Protein AF-A0A7V0W0V7-F1 (afdb_monomer_lite)

Foldseek 3Di:
DDPLVVVLVVVVVCLVVVAAEEEDEDADDDPVVLVSQVVSQVVVVVVNSHHYHYDYLCVQVVDHFDLWQAVLQLCCQVPVVVDDPVPDDPVCCVVRVDDPVTHVVNHHVVNNVVSVVSVVVVVVVVRVVSVVD

Secondary structure (DSSP, 8-state):
--HHHHHHHHHHHHHHTT--EEEEEE----HHHHHHHHHHHHHHHTTTS-EEEEEEHHHHHS---SSSHHHHHHHHHH-GGG--GGG--HHHHHHHT--GGG-GGG--HHHHHHHHHHHHHHHHHHHHHHHH-

Structure (mmCIF, N/CA/C/O backbone):
data_AF-A0A7V0W0V7-F1
#
_entry.id   AF-A0A7V0W0V7-F1
#
loop_
_atom_site.group_PDB
_atom_site.id
_atom_site.type_symbol
_atom_site.label_atom_id
_atom_site.label_alt_id
_atom_site.label_comp_id
_atom_site.label_asym_id
_atom_site.label_entity_id
_atom_site.label_seq_id
_atom_site.pdbx_PDB_ins_code
_atom_site.Cartn_x
_atom_site.Cartn_y
_atom_site.Cartn_z
_atom_site.occupancy
_atom_site.B_iso_or_equiv
_atom_site.auth_seq_id
_atom_site.auth_comp_id
_atom_site.auth_asym_id
_atom_site.auth_atom_id
_atom_site.pdbx_PDB_model_num
ATOM 1 N N . GLN A 1 1 ? -11.456 21.408 2.368 1.00 54.59 1 GLN A N 1
ATOM 2 C CA . GLN A 1 1 ? -11.620 20.036 2.876 1.00 54.59 1 GLN A CA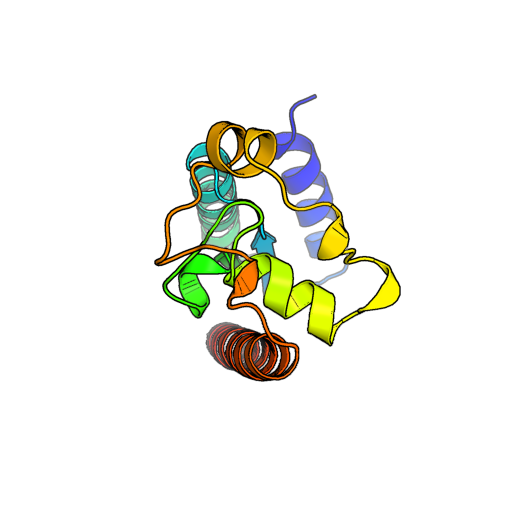 1
ATOM 3 C C . GLN A 1 1 ? -10.302 19.302 2.716 1.00 54.59 1 GLN A C 1
ATOM 5 O O . GLN A 1 1 ? -9.775 19.306 1.607 1.00 54.59 1 GLN A O 1
ATOM 10 N N . THR A 1 2 ? -9.720 18.769 3.792 1.00 83.94 2 THR A N 1
ATOM 11 C CA . THR A 1 2 ? -8.441 18.040 3.709 1.00 83.94 2 THR A CA 1
ATOM 12 C C . THR A 1 2 ? -8.680 16.537 3.526 1.00 83.94 2 THR A C 1
ATOM 14 O O . THR A 1 2 ? -9.742 16.029 3.879 1.00 83.94 2 THR A O 1
ATOM 17 N N . THR A 1 3 ? -7.707 15.797 2.981 1.00 86.00 3 THR A N 1
ATOM 18 C CA . THR A 1 3 ? -7.769 14.323 2.851 1.00 86.00 3 THR A CA 1
ATOM 19 C C . THR A 1 3 ? -8.061 13.638 4.189 1.00 86.00 3 THR A C 1
ATOM 21 O O . THR A 1 3 ? -8.812 12.668 4.242 1.00 86.00 3 THR A O 1
ATOM 24 N N . LYS A 1 4 ? -7.517 14.183 5.282 1.00 88.56 4 LYS A N 1
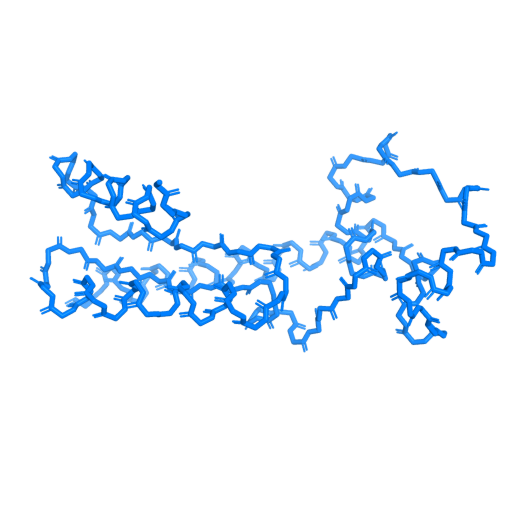ATOM 25 C CA . LYS A 1 4 ? -7.696 13.664 6.640 1.00 88.56 4 LYS A CA 1
ATOM 26 C C . LYS A 1 4 ? -9.155 13.738 7.103 1.00 88.56 4 LYS A C 1
ATOM 28 O O . LYS A 1 4 ? -9.636 12.795 7.724 1.00 88.56 4 LYS A O 1
ATOM 33 N N . ASP A 1 5 ? -9.859 14.821 6.773 1.00 90.94 5 ASP A N 1
ATOM 34 C CA . ASP A 1 5 ? -11.261 15.010 7.166 1.00 90.94 5 ASP A CA 1
ATOM 35 C C . ASP A 1 5 ? -12.181 14.016 6.446 1.00 90.94 5 ASP A C 1
ATOM 37 O O . ASP A 1 5 ? -13.009 13.377 7.086 1.00 90.94 5 ASP A O 1
ATOM 41 N N . HIS A 1 6 ? -11.957 13.780 5.148 1.00 92.62 6 HIS A N 1
ATOM 42 C CA . HIS A 1 6 ? -12.706 12.761 4.404 1.00 92.62 6 HIS A CA 1
ATOM 43 C C . HIS A 1 6 ? -12.499 11.346 4.964 1.00 92.62 6 HIS A C 1
ATOM 45 O O . HIS A 1 6 ? -13.451 10.574 5.058 1.00 92.62 6 HIS A O 1
ATOM 51 N N . ILE A 1 7 ? -11.270 10.987 5.357 1.00 93.75 7 ILE A N 1
ATOM 52 C CA . ILE A 1 7 ? -11.003 9.664 5.943 1.00 93.75 7 ILE A CA 1
ATOM 53 C C . ILE A 1 7 ? -11.758 9.498 7.270 1.00 93.75 7 ILE A C 1
ATOM 55 O O . ILE A 1 7 ? -12.335 8.439 7.512 1.00 93.75 7 ILE A O 1
ATOM 59 N N . ARG A 1 8 ? -11.802 10.540 8.111 1.00 94.81 8 ARG A N 1
ATOM 60 C CA . ARG A 1 8 ? -12.565 10.530 9.371 1.00 94.81 8 ARG A CA 1
ATOM 61 C C . ARG A 1 8 ? -14.057 10.334 9.135 1.00 94.81 8 ARG A C 1
ATOM 63 O O . ARG A 1 8 ? -14.656 9.459 9.750 1.00 94.81 8 ARG A O 1
ATOM 70 N N . GLU A 1 9 ? -14.627 11.082 8.194 1.00 95.31 9 GLU A N 1
ATOM 71 C CA . GLU A 1 9 ? -16.039 10.949 7.825 1.00 95.31 9 GLU A CA 1
ATOM 72 C C . GLU A 1 9 ? -16.370 9.514 7.382 1.00 95.31 9 GLU A C 1
ATOM 74 O O . GLU A 1 9 ? -17.366 8.946 7.828 1.00 95.31 9 GLU A O 1
ATOM 79 N N . ILE A 1 10 ? -15.508 8.888 6.570 1.00 95.81 10 ILE A N 1
ATOM 80 C CA . ILE A 1 10 ? -15.676 7.486 6.154 1.00 95.81 10 ILE A CA 1
ATOM 81 C C . ILE A 1 10 ? -15.627 6.544 7.363 1.00 95.81 10 ILE A C 1
ATOM 83 O O . ILE A 1 10 ? -16.482 5.668 7.483 1.00 95.81 10 ILE A O 1
ATOM 87 N N . ILE A 1 11 ? -14.659 6.716 8.267 1.00 95.75 11 ILE A N 1
ATOM 88 C CA . ILE A 1 11 ? -14.541 5.884 9.474 1.00 95.75 11 ILE A CA 1
ATOM 89 C C . ILE A 1 11 ? -15.800 6.003 10.339 1.00 95.75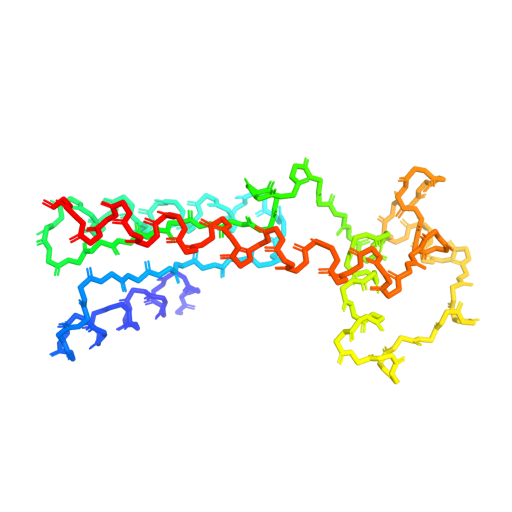 11 ILE A C 1
ATOM 91 O O . ILE A 1 11 ? -16.322 4.983 10.790 1.00 95.75 11 ILE A O 1
ATOM 95 N N . ASP A 1 12 ? -16.319 7.215 10.531 1.00 95.69 12 ASP A N 1
ATOM 96 C CA . ASP A 1 12 ? -17.540 7.444 11.306 1.00 95.69 12 ASP A CA 1
ATOM 97 C C . ASP A 1 12 ? -18.737 6.700 10.694 1.00 95.69 12 ASP A C 1
ATOM 99 O O . ASP A 1 12 ? -19.496 6.047 11.416 1.00 95.69 12 ASP A O 1
ATOM 103 N N . GLN A 1 13 ? -18.872 6.703 9.361 1.00 96.75 13 GLN A N 1
ATOM 104 C CA . GLN A 1 13 ? -19.903 5.910 8.681 1.00 96.75 13 GLN A CA 1
ATOM 105 C C . GLN A 1 13 ? -19.706 4.400 8.888 1.00 96.75 13 GLN A C 1
ATOM 107 O O . GLN A 1 13 ? -20.672 3.687 9.161 1.00 96.75 13 GLN A O 1
ATOM 112 N N . MET A 1 14 ? -18.467 3.902 8.838 1.00 96.31 14 MET A N 1
ATOM 113 C CA . MET A 1 14 ? -18.177 2.483 9.089 1.00 96.31 14 MET A CA 1
ATOM 114 C C . MET A 1 14 ? -18.527 2.069 10.527 1.00 96.31 14 MET A C 1
ATOM 116 O O . MET A 1 14 ? -19.056 0.975 10.743 1.00 96.31 14 MET A O 1
ATOM 120 N N . ILE A 1 15 ? -18.302 2.949 11.509 1.00 95.12 15 ILE A N 1
ATOM 121 C CA . ILE A 1 15 ? -18.716 2.733 12.905 1.00 95.12 15 ILE A CA 1
ATOM 122 C C . ILE A 1 15 ? -20.241 2.616 13.002 1.00 95.12 15 ILE A C 1
ATOM 124 O O . ILE A 1 15 ? -20.738 1.697 13.657 1.00 95.12 15 ILE A O 1
ATOM 128 N N . ILE A 1 16 ? -20.984 3.507 12.335 1.00 95.75 16 ILE A N 1
ATOM 129 C CA . ILE A 1 16 ? -22.458 3.480 12.302 1.00 95.75 16 ILE A CA 1
ATOM 130 C C . ILE A 1 16 ? -22.967 2.167 11.691 1.00 95.75 16 ILE A C 1
ATOM 132 O O . ILE A 1 16 ? -23.921 1.580 12.200 1.00 95.75 16 ILE A O 1
ATOM 136 N N . MET A 1 17 ? -22.297 1.661 10.652 1.00 95.94 17 MET A N 1
ATOM 137 C CA . MET A 1 17 ? -22.601 0.365 10.030 1.00 95.94 17 MET A CA 1
ATOM 138 C C . MET A 1 17 ? -22.266 -0.845 10.921 1.00 95.94 17 MET A C 1
ATOM 140 O O . MET A 1 17 ? -22.590 -1.979 10.569 1.00 95.94 17 MET A O 1
ATOM 144 N N . GLY A 1 18 ? -21.628 -0.631 12.074 1.00 94.06 18 GLY A N 1
ATOM 145 C CA . GLY A 1 18 ? -21.287 -1.679 13.032 1.00 94.06 18 GLY A CA 1
ATOM 146 C C . GLY A 1 18 ? -19.954 -2.379 12.765 1.00 94.06 18 GLY A C 1
ATOM 147 O O . GLY A 1 18 ? -19.679 -3.392 13.414 1.00 94.06 18 GLY A O 1
ATOM 148 N N . ILE A 1 19 ? -19.111 -1.852 11.867 1.00 94.44 19 ILE A N 1
ATOM 149 C CA . ILE A 1 19 ? -17.761 -2.379 11.628 1.00 94.44 19 ILE A CA 1
ATOM 150 C C . ILE A 1 19 ? -16.926 -2.262 12.907 1.00 94.44 19 ILE A C 1
ATOM 152 O O . ILE A 1 19 ? -16.898 -1.220 13.562 1.00 94.44 19 ILE A O 1
ATOM 156 N N . LYS A 1 20 ? -16.248 -3.356 13.273 1.00 90.75 20 LYS A N 1
ATOM 157 C CA . LYS A 1 20 ? -15.450 -3.454 14.508 1.00 90.75 20 LYS A CA 1
ATOM 158 C C . LYS A 1 20 ? -13.950 -3.401 14.276 1.00 90.75 20 LYS A C 1
ATOM 160 O O . LYS A 1 20 ? -13.240 -2.881 15.126 1.00 90.75 20 LYS A O 1
ATOM 165 N N . VAL A 1 21 ? -13.483 -3.891 13.132 1.00 93.19 21 VAL A N 1
ATOM 166 C CA . VAL A 1 21 ? -12.071 -3.870 12.744 1.00 93.19 21 VAL A CA 1
ATOM 167 C C . VAL A 1 21 ? -11.972 -3.287 11.342 1.00 93.19 21 VAL A C 1
ATOM 169 O O . VAL A 1 21 ? -12.668 -3.742 10.437 1.00 93.19 21 VAL A O 1
ATOM 172 N N . LEU A 1 22 ? -11.119 -2.282 11.170 1.00 94.88 22 LEU A N 1
ATOM 173 C CA . LEU A 1 22 ? -10.869 -1.615 9.899 1.00 94.88 22 LEU A CA 1
ATOM 174 C C . LEU A 1 22 ? -9.364 -1.550 9.646 1.00 94.88 22 LEU A C 1
ATOM 176 O O . LEU A 1 22 ? -8.606 -1.075 10.488 1.00 94.88 22 LEU A O 1
ATOM 180 N N . VAL A 1 23 ? -8.928 -1.995 8.471 1.00 93.69 23 VAL A N 1
ATOM 181 C CA . VAL A 1 23 ? -7.554 -1.781 8.012 1.00 93.69 23 VAL A CA 1
ATOM 182 C C . VAL A 1 23 ? -7.520 -0.487 7.210 1.00 93.69 23 VAL A C 1
ATOM 184 O O . VAL A 1 23 ? -8.193 -0.378 6.187 1.00 93.69 23 VAL A O 1
ATOM 187 N N . LEU A 1 24 ? -6.738 0.487 7.671 1.00 93.31 24 LEU A N 1
ATOM 188 C CA . LEU A 1 24 ? -6.460 1.705 6.919 1.00 93.31 24 LEU A CA 1
ATOM 189 C C . LEU A 1 24 ? -5.112 1.525 6.218 1.00 93.31 24 LEU A C 1
ATOM 191 O O . LEU A 1 24 ? -4.057 1.698 6.829 1.00 93.31 24 LEU A O 1
ATOM 195 N N . PHE A 1 25 ? -5.173 1.109 4.955 1.00 90.69 25 PHE A N 1
ATOM 196 C CA . PHE A 1 25 ? -4.011 0.757 4.145 1.00 90.69 25 PHE A CA 1
ATOM 197 C C . PHE A 1 25 ? -3.628 1.882 3.177 1.00 90.69 25 PHE A C 1
ATOM 199 O O . PHE A 1 25 ? -4.489 2.405 2.470 1.00 90.69 25 PHE A O 1
ATOM 206 N N . SER A 1 26 ? -2.337 2.216 3.117 1.00 87.75 26 SER A N 1
ATOM 207 C CA . SER A 1 26 ? -1.761 3.114 2.109 1.00 87.75 26 SER A CA 1
ATOM 208 C C . SER A 1 26 ? -0.688 2.392 1.296 1.00 87.75 26 SER A C 1
ATOM 210 O O . SER A 1 26 ? 0.239 1.836 1.877 1.00 87.75 26 SER A O 1
ATOM 212 N N . GLY A 1 27 ? -0.790 2.463 -0.033 1.00 83.81 27 GLY A N 1
ATOM 213 C CA . GLY A 1 27 ? 0.271 2.061 -0.968 1.00 83.81 27 GLY A CA 1
ATOM 214 C C . GLY A 1 27 ? 1.128 3.237 -1.450 1.00 83.81 27 GLY A C 1
ATOM 215 O O . GLY A 1 27 ? 1.717 3.173 -2.519 1.00 83.81 27 GLY A O 1
ATOM 216 N N . HIS A 1 28 ? 1.097 4.373 -0.743 1.00 79.31 28 HIS A N 1
ATOM 217 C CA . HIS A 1 28 ? 1.872 5.557 -1.102 1.00 79.31 28 HIS A CA 1
ATOM 218 C C . HIS A 1 28 ? 2.787 5.987 0.045 1.00 79.31 28 HIS A C 1
ATOM 220 O O . HIS A 1 28 ? 2.382 6.059 1.211 1.00 79.31 28 HIS A O 1
ATOM 226 N N . TYR A 1 29 ? 4.034 6.276 -0.320 1.00 67.19 29 TYR A N 1
ATOM 227 C CA . TYR A 1 29 ? 5.171 6.333 0.595 1.00 67.19 29 TYR A CA 1
ATOM 228 C C . TYR A 1 29 ? 5.567 7.691 1.205 1.00 67.19 29 TYR A C 1
ATOM 230 O O . TYR A 1 29 ? 6.435 7.663 2.082 1.00 67.19 29 TYR A O 1
ATOM 238 N N . PRO A 1 30 ? 5.021 8.871 0.830 1.00 77.50 30 PRO A N 1
ATOM 239 C CA . PRO A 1 30 ? 5.363 10.106 1.526 1.00 77.50 30 PRO A CA 1
ATOM 240 C C . PRO A 1 30 ? 5.104 9.988 3.028 1.00 77.50 30 PRO A C 1
ATOM 242 O O . PRO A 1 30 ? 4.023 9.575 3.456 1.00 77.50 30 PRO A O 1
ATOM 245 N N . GLU A 1 31 ? 6.096 10.384 3.826 1.00 77.19 31 GLU A N 1
ATOM 246 C CA . GLU A 1 31 ? 6.075 10.271 5.290 1.00 77.19 31 GLU A CA 1
ATOM 247 C C . GLU A 1 31 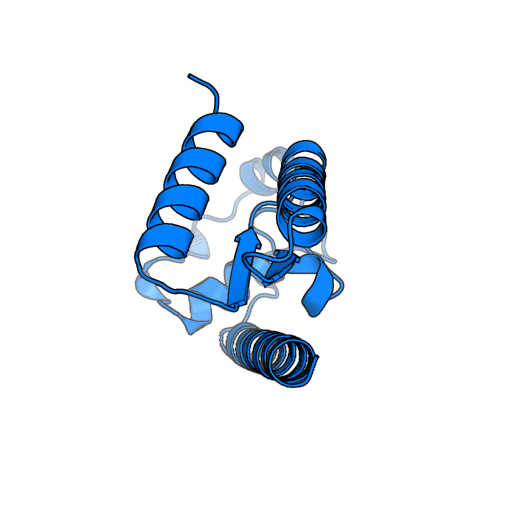? 4.812 10.898 5.894 1.00 77.19 31 GLU A C 1
ATOM 249 O O . GLU A 1 31 ? 4.143 10.279 6.716 1.00 77.19 31 GLU A O 1
ATOM 254 N N . CYS A 1 32 ? 4.380 12.044 5.359 1.00 82.12 32 CYS A N 1
ATOM 255 C CA . CYS A 1 32 ? 3.162 12.722 5.791 1.00 82.12 32 CYS A CA 1
ATOM 256 C C . CYS A 1 32 ? 1.887 11.868 5.667 1.00 82.12 32 CYS A C 1
ATOM 258 O O . CYS A 1 32 ? 0.984 12.004 6.491 1.00 82.12 32 CYS A O 1
ATOM 260 N N . GLN A 1 33 ? 1.788 10.977 4.673 1.00 82.00 33 GLN A N 1
ATOM 261 C CA . GLN A 1 33 ? 0.630 10.087 4.531 1.00 82.00 33 GLN A CA 1
ATOM 262 C C . GLN A 1 33 ? 0.715 8.898 5.487 1.00 82.00 33 GLN A C 1
ATOM 264 O O . GLN A 1 33 ? -0.299 8.508 6.069 1.00 82.00 33 GLN A O 1
ATOM 269 N N . ARG A 1 34 ? 1.923 8.362 5.702 1.00 85.00 34 ARG A N 1
ATOM 270 C CA . ARG A 1 34 ? 2.167 7.290 6.679 1.00 85.00 34 ARG A CA 1
ATOM 271 C C . ARG A 1 34 ? 1.827 7.754 8.093 1.00 85.00 34 ARG A C 1
ATOM 273 O O . ARG A 1 34 ? 1.139 7.042 8.827 1.00 85.00 34 ARG A O 1
ATOM 280 N N . ASP A 1 35 ? 2.249 8.962 8.446 1.00 88.62 35 ASP A N 1
ATOM 281 C CA . ASP A 1 35 ? 1.958 9.571 9.741 1.00 88.62 35 ASP A CA 1
ATOM 282 C C . ASP A 1 35 ? 0.473 9.888 9.880 1.00 88.62 35 ASP A C 1
ATOM 284 O O . ASP A 1 35 ? -0.136 9.527 10.884 1.00 88.62 35 ASP A O 1
ATOM 288 N N . MET A 1 36 ? -0.155 10.441 8.838 1.00 90.19 36 MET A N 1
ATOM 289 C CA . MET A 1 36 ? -1.595 10.707 8.829 1.00 90.19 36 MET A CA 1
ATOM 290 C C . MET A 1 36 ? -2.424 9.446 9.130 1.00 90.19 36 MET A C 1
ATOM 292 O O . MET A 1 36 ? -3.353 9.505 9.940 1.00 90.19 36 MET A O 1
ATOM 296 N N . VAL A 1 37 ? -2.095 8.305 8.512 1.00 91.25 37 VAL A N 1
ATOM 297 C CA . VAL A 1 37 ? -2.789 7.024 8.742 1.00 91.25 37 VAL A CA 1
ATOM 298 C C . VAL A 1 37 ? -2.616 6.548 10.190 1.00 91.25 37 VAL A C 1
ATOM 300 O O . VAL A 1 37 ? -3.593 6.140 10.826 1.00 91.25 37 VAL A O 1
ATOM 303 N N . LYS A 1 38 ? -1.402 6.649 10.746 1.00 91.25 38 LYS A N 1
ATOM 304 C CA . LYS A 1 38 ? -1.113 6.285 12.145 1.00 91.25 38 LYS A CA 1
ATOM 305 C C . LYS A 1 38 ? -1.822 7.200 13.142 1.00 91.25 38 LYS A C 1
ATOM 307 O O . LYS A 1 38 ? -2.398 6.711 14.113 1.00 91.25 38 LYS A O 1
ATOM 312 N N . GLU A 1 39 ? -1.816 8.506 12.893 1.00 92.69 39 GLU A N 1
ATOM 313 C CA . GLU A 1 39 ? -2.494 9.504 13.722 1.00 92.69 39 GLU A CA 1
ATOM 314 C C . GLU A 1 39 ? -4.004 9.262 13.773 1.00 92.69 39 GLU A C 1
ATOM 316 O O . GLU A 1 39 ? -4.590 9.259 14.856 1.00 92.69 39 GLU A O 1
ATOM 321 N N . ILE A 1 40 ? -4.633 9.019 12.616 1.00 93.50 40 ILE A N 1
ATOM 322 C CA . ILE A 1 40 ? -6.063 8.695 12.552 1.00 93.50 40 ILE A CA 1
ATOM 323 C C . ILE A 1 40 ? -6.344 7.407 13.330 1.00 93.50 40 ILE A C 1
ATOM 325 O O . ILE A 1 40 ? -7.259 7.372 14.151 1.00 93.50 40 ILE A O 1
ATOM 329 N N . ALA A 1 41 ? -5.546 6.356 13.130 1.00 93.81 41 ALA A N 1
ATOM 330 C CA . ALA A 1 41 ? -5.748 5.104 13.849 1.00 93.81 41 ALA A CA 1
ATOM 331 C C . ALA A 1 41 ? -5.647 5.280 15.375 1.00 93.81 41 ALA A C 1
ATOM 333 O O . ALA A 1 41 ? -6.493 4.767 16.108 1.00 93.81 41 ALA A O 1
ATOM 334 N N . ALA A 1 42 ? -4.657 6.037 15.861 1.00 93.62 42 ALA A N 1
ATOM 335 C CA . ALA A 1 42 ? -4.5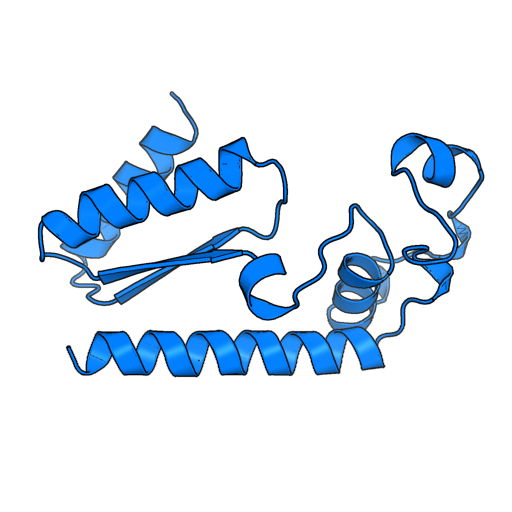07 6.339 17.285 1.00 93.62 42 ALA A CA 1
ATOM 336 C C . ALA A 1 42 ? -5.714 7.113 17.846 1.00 93.62 42 ALA A C 1
ATOM 338 O O . ALA A 1 42 ? -6.202 6.794 18.932 1.00 93.62 42 ALA A O 1
ATOM 339 N N . GLU A 1 43 ? -6.234 8.088 17.093 1.00 93.44 43 GLU A N 1
ATOM 340 C CA . GLU A 1 43 ? -7.407 8.879 17.480 1.00 93.44 43 GLU A CA 1
ATOM 341 C C . GLU A 1 43 ? -8.639 7.997 17.739 1.00 93.44 43 GLU A C 1
ATOM 343 O O . GLU A 1 43 ? -9.319 8.154 18.756 1.00 93.44 43 GLU A O 1
ATOM 348 N N . TYR A 1 44 ? -8.925 7.056 16.838 1.00 94.25 44 TYR A N 1
ATOM 349 C CA . TYR A 1 44 ? -10.118 6.208 16.920 1.00 94.25 44 TYR A CA 1
ATOM 350 C C . TYR A 1 44 ? -9.959 5.018 17.863 1.00 94.25 44 TYR A C 1
ATOM 352 O O . TYR A 1 44 ? -10.896 4.706 18.600 1.00 94.25 44 TYR A O 1
ATOM 360 N N . ASN A 1 45 ? -8.776 4.402 17.918 1.00 91.81 45 ASN A N 1
ATOM 361 C CA . ASN A 1 45 ? -8.516 3.298 18.844 1.00 91.81 45 ASN A CA 1
ATOM 362 C C . ASN A 1 45 ? -8.704 3.725 20.310 1.00 91.81 45 ASN A C 1
ATOM 364 O O . ASN A 1 45 ? -9.236 2.961 21.116 1.00 91.81 45 ASN A O 1
ATOM 368 N N . ASN A 1 46 ? -8.369 4.976 20.650 1.00 86.44 46 ASN A N 1
ATOM 369 C CA . ASN A 1 46 ? -8.596 5.530 21.989 1.00 86.44 46 ASN A CA 1
ATOM 370 C C . ASN A 1 46 ? -10.086 5.638 22.365 1.00 86.44 46 ASN A C 1
ATOM 372 O O . ASN A 1 46 ? -10.421 5.601 23.549 1.00 86.44 46 ASN A O 1
ATOM 376 N N . LYS A 1 47 ? -10.990 5.734 21.379 1.00 85.31 47 LYS A N 1
ATOM 377 C CA . LYS A 1 47 ? -12.445 5.840 21.591 1.00 85.31 47 LYS A CA 1
ATOM 378 C C . LYS A 1 47 ? -13.108 4.477 21.861 1.00 85.31 47 LYS A C 1
ATOM 380 O O . LYS A 1 47 ? -14.253 4.450 22.301 1.00 85.31 47 LYS A O 1
ATOM 385 N N . ARG A 1 48 ? -12.407 3.354 21.627 1.00 78.19 48 ARG A N 1
ATOM 386 C CA . ARG A 1 48 ? -12.874 1.961 21.834 1.00 78.19 48 ARG A CA 1
ATOM 387 C C . ARG A 1 48 ? -14.180 1.578 21.111 1.00 78.19 48 ARG A C 1
ATOM 389 O O . ARG A 1 48 ? -14.832 0.609 21.487 1.00 78.19 48 ARG A O 1
ATOM 396 N N . THR A 1 49 ? -14.572 2.315 20.073 1.00 87.62 49 THR A N 1
ATOM 397 C CA . THR A 1 49 ? -15.756 2.017 19.242 1.00 87.62 49 THR A CA 1
ATOM 398 C C . THR A 1 49 ? -15.425 1.161 18.020 1.00 87.62 49 THR A C 1
ATOM 400 O O . THR A 1 49 ? -16.289 0.433 17.528 1.00 87.62 49 THR A O 1
ATOM 403 N N . ILE A 1 50 ? -14.177 1.240 17.560 1.00 93.31 50 ILE A N 1
ATOM 404 C CA . ILE A 1 50 ? -13.607 0.522 16.422 1.00 93.31 50 ILE A CA 1
ATOM 405 C C . ILE A 1 50 ? -12.120 0.278 16.681 1.00 93.31 50 ILE A C 1
ATOM 407 O O . ILE A 1 50 ? -11.461 1.066 17.361 1.00 93.31 50 ILE A O 1
ATOM 411 N N . SER A 1 51 ? -11.597 -0.798 16.108 1.00 94.00 51 SER A N 1
ATOM 412 C CA . SER A 1 51 ? -10.172 -1.072 16.014 1.00 94.00 51 SER A CA 1
ATOM 413 C C . SER A 1 51 ? -9.661 -0.739 14.618 1.00 94.00 51 SER A C 1
ATOM 415 O O . SER A 1 51 ? -10.027 -1.396 13.646 1.00 94.00 51 SER A O 1
ATOM 417 N N . ILE A 1 52 ? -8.805 0.271 14.509 1.00 94.81 52 ILE A N 1
ATOM 418 C CA . ILE A 1 52 ? -8.142 0.651 13.264 1.00 94.81 52 ILE A CA 1
ATOM 419 C C . ILE A 1 52 ? -6.717 0.111 13.256 1.00 94.81 52 ILE A C 1
ATOM 421 O O . ILE A 1 52 ? -5.926 0.393 14.160 1.00 94.81 52 ILE A O 1
ATOM 425 N N . ILE A 1 53 ? -6.392 -0.630 12.202 1.00 93.31 53 ILE A N 1
ATOM 426 C CA . ILE A 1 53 ? -5.061 -1.156 11.913 1.00 93.31 53 ILE A CA 1
ATOM 427 C C . ILE A 1 53 ? -4.430 -0.233 10.861 1.00 93.31 53 ILE A C 1
ATOM 429 O O . ILE A 1 53 ? -4.809 -0.322 9.690 1.00 93.31 53 ILE A O 1
ATOM 433 N N . PRO A 1 54 ? -3.514 0.677 11.242 1.00 92.06 54 PRO A N 1
ATOM 434 C CA . PRO A 1 54 ? -2.774 1.470 10.273 1.00 92.06 54 PRO A CA 1
ATOM 435 C C . PRO A 1 54 ? -1.728 0.580 9.602 1.00 92.06 54 PRO A C 1
ATOM 437 O O . PRO A 1 54 ? -0.996 -0.130 10.296 1.00 92.06 54 PRO A O 1
ATOM 440 N N . ALA A 1 55 ? -1.643 0.618 8.276 1.00 88.12 55 ALA A N 1
ATOM 441 C CA . ALA A 1 55 ? -0.637 -0.147 7.555 1.00 88.12 55 ALA A CA 1
ATOM 442 C C . ALA A 1 55 ? -0.210 0.516 6.252 1.00 88.12 55 ALA A C 1
ATOM 444 O O . ALA A 1 55 ? -1.008 1.134 5.544 1.00 88.12 55 ALA A O 1
ATOM 445 N N . THR A 1 56 ? 1.053 0.303 5.916 1.00 84.62 56 THR A N 1
ATOM 446 C CA . THR A 1 56 ? 1.614 0.539 4.591 1.00 84.62 56 THR A CA 1
ATOM 447 C C . THR A 1 56 ? 2.210 -0.746 4.035 1.00 84.62 56 THR A C 1
ATOM 449 O O . THR A 1 56 ? 2.538 -1.669 4.780 1.00 84.62 56 THR A O 1
ATOM 452 N N . ASP A 1 57 ? 2.343 -0.817 2.721 1.00 77.44 57 ASP A N 1
ATOM 453 C CA . ASP A 1 57 ? 3.112 -1.849 2.020 1.00 77.44 57 ASP A CA 1
ATOM 454 C C . ASP A 1 57 ? 4.542 -1.994 2.568 1.00 77.44 57 ASP A C 1
ATOM 456 O O . ASP A 1 57 ? 4.984 -3.124 2.781 1.00 77.44 57 ASP A O 1
ATOM 460 N N . ILE A 1 58 ? 5.223 -0.895 2.925 1.00 78.69 58 ILE A N 1
ATOM 461 C CA . ILE A 1 58 ? 6.539 -0.943 3.600 1.00 78.69 58 ILE A CA 1
ATOM 462 C C . ILE A 1 58 ? 6.476 -1.722 4.916 1.00 78.69 58 ILE A C 1
ATOM 464 O O . ILE A 1 58 ? 7.389 -2.491 5.211 1.00 78.69 58 ILE A O 1
ATOM 468 N N . ASP A 1 59 ? 5.418 -1.550 5.714 1.00 76.19 59 ASP A N 1
ATOM 469 C CA . ASP A 1 59 ? 5.311 -2.230 7.012 1.00 76.19 59 ASP A CA 1
ATOM 470 C C . ASP A 1 59 ? 5.220 -3.762 6.851 1.00 76.19 59 ASP A C 1
ATOM 472 O O . ASP A 1 59 ? 5.538 -4.499 7.785 1.00 76.19 59 ASP A O 1
ATOM 476 N N . CYS A 1 60 ? 4.819 -4.243 5.667 1.00 74.00 60 CYS A N 1
ATOM 477 C CA . CYS A 1 60 ? 4.768 -5.663 5.329 1.00 74.00 60 CYS A CA 1
ATOM 478 C C . CYS A 1 60 ? 6.011 -6.153 4.568 1.00 74.00 60 CYS A C 1
ATOM 480 O O . CYS A 1 60 ? 6.483 -7.266 4.805 1.00 74.00 60 CYS A O 1
ATOM 482 N N . LEU A 1 61 ? 6.495 -5.375 3.602 1.00 77.94 61 LEU A N 1
ATOM 483 C CA . LEU A 1 61 ? 7.497 -5.818 2.629 1.00 77.94 61 LEU A CA 1
ATOM 484 C C . LEU A 1 61 ? 8.916 -5.384 3.004 1.00 77.94 61 LEU A C 1
ATOM 486 O O . LEU A 1 61 ? 9.876 -5.907 2.447 1.00 77.94 61 LEU A O 1
ATOM 490 N N . GLY A 1 62 ? 9.055 -4.443 3.942 1.00 70.06 62 GLY A N 1
ATOM 491 C CA . GLY A 1 62 ? 10.334 -3.887 4.392 1.00 70.06 62 GLY A CA 1
ATOM 492 C C . GLY A 1 62 ? 10.993 -2.932 3.395 1.00 70.06 62 GLY A C 1
ATOM 493 O O . GLY A 1 62 ? 11.912 -2.206 3.764 1.00 70.06 62 GLY A O 1
ATOM 494 N N . GLU A 1 63 ? 10.508 -2.896 2.155 1.00 68.50 63 GLU A N 1
ATOM 495 C CA . GLU A 1 63 ? 11.054 -2.115 1.052 1.00 68.50 63 GLU A CA 1
ATOM 496 C C . GLU A 1 63 ? 9.899 -1.490 0.262 1.00 68.50 63 GLU A C 1
ATOM 498 O O . GLU A 1 63 ? 8.967 -2.182 -0.149 1.00 68.50 63 GLU A O 1
ATOM 503 N N . GLY A 1 64 ? 9.960 -0.173 0.071 1.00 70.38 64 GLY A N 1
ATOM 504 C CA . GLY A 1 64 ? 9.083 0.576 -0.823 1.00 70.38 64 GLY A CA 1
ATOM 505 C C . GLY A 1 64 ? 9.932 1.294 -1.860 1.00 70.38 64 GLY A C 1
ATOM 506 O O . GLY A 1 64 ? 11.017 1.789 -1.542 1.00 70.38 64 GLY A O 1
ATOM 507 N N . ASP A 1 65 ? 9.457 1.345 -3.097 1.00 80.25 65 ASP A N 1
ATOM 508 C CA . ASP A 1 65 ? 10.091 2.097 -4.171 1.00 80.25 65 ASP A CA 1
ATOM 509 C C . ASP A 1 65 ? 9.062 2.909 -4.945 1.00 80.25 65 ASP A C 1
ATOM 511 O O . ASP A 1 65 ? 7.875 2.617 -4.927 1.00 80.25 65 ASP A O 1
ATOM 515 N N . HIS A 1 66 ? 9.516 3.975 -5.599 1.00 87.69 66 HIS A N 1
ATOM 516 C CA . HIS A 1 66 ? 8.642 4.766 -6.447 1.00 87.69 66 HIS A CA 1
ATOM 517 C C . HIS A 1 66 ? 8.768 4.279 -7.887 1.00 87.69 66 HIS A C 1
ATOM 519 O O . HIS A 1 66 ? 9.807 4.472 -8.516 1.00 87.69 66 HIS A O 1
ATOM 525 N N . ALA A 1 67 ? 7.725 3.621 -8.384 1.00 90.12 67 ALA A N 1
ATOM 526 C CA . ALA A 1 67 ? 7.659 2.954 -9.679 1.00 90.12 67 ALA A CA 1
ATOM 527 C C . ALA A 1 67 ? 8.827 1.977 -9.929 1.00 90.12 67 ALA A C 1
ATOM 529 O O . ALA A 1 67 ? 9.219 1.747 -11.070 1.00 90.12 67 ALA A O 1
ATOM 530 N N . GLY A 1 68 ? 9.420 1.427 -8.866 1.00 91.88 68 GLY A N 1
ATOM 531 C CA . GLY A 1 68 ? 10.600 0.573 -8.959 1.00 91.88 68 GLY A CA 1
ATOM 532 C C . GLY A 1 68 ? 10.255 -0.905 -9.123 1.00 91.88 68 GLY A C 1
ATOM 533 O O . GLY A 1 68 ? 9.177 -1.279 -9.599 1.00 91.88 68 GLY A O 1
ATOM 534 N N . VAL A 1 69 ? 11.195 -1.766 -8.736 1.00 93.50 69 VAL A N 1
ATOM 535 C CA . VAL A 1 69 ? 11.063 -3.226 -8.785 1.00 93.50 69 VAL A CA 1
ATOM 536 C C . VAL A 1 69 ? 9.834 -3.751 -8.033 1.00 93.50 69 VAL A C 1
ATOM 538 O O . VAL A 1 69 ? 9.204 -4.702 -8.502 1.00 93.50 69 VAL A O 1
ATOM 541 N N . CYS A 1 70 ? 9.480 -3.172 -6.885 1.00 90.81 70 CYS A N 1
ATOM 542 C CA . CYS A 1 70 ? 8.381 -3.620 -6.037 1.00 90.81 70 CYS A CA 1
ATOM 543 C C . CYS A 1 70 ? 7.023 -3.291 -6.664 1.00 90.81 70 CYS A C 1
ATOM 545 O O . CYS A 1 70 ? 6.277 -4.215 -7.008 1.00 90.81 70 CYS A O 1
ATOM 547 N N . GLU A 1 71 ? 6.740 -2.006 -6.904 1.00 91.62 71 GLU A N 1
ATOM 548 C CA . GLU A 1 71 ? 5.473 -1.566 -7.508 1.00 91.62 71 GLU A CA 1
ATOM 549 C C . GLU A 1 71 ? 5.256 -2.180 -8.901 1.00 91.62 71 GLU A C 1
ATOM 551 O O . GLU A 1 71 ? 4.165 -2.665 -9.220 1.00 91.62 71 GLU A O 1
ATOM 556 N N . THR A 1 72 ? 6.315 -2.250 -9.717 1.00 94.94 72 THR A N 1
ATOM 557 C CA . THR A 1 72 ? 6.234 -2.850 -11.057 1.00 94.94 72 THR A CA 1
ATOM 558 C C . THR A 1 72 ? 5.965 -4.352 -10.980 1.00 94.94 72 THR A C 1
ATOM 560 O O . THR A 1 72 ? 5.163 -4.872 -11.754 1.00 94.94 72 THR A O 1
ATOM 563 N N . SER A 1 73 ? 6.572 -5.070 -10.026 1.00 95.12 73 SER A N 1
ATOM 564 C CA . SER A 1 73 ? 6.313 -6.507 -9.850 1.00 95.12 73 SER A CA 1
ATOM 565 C C . SER A 1 73 ? 4.866 -6.781 -9.453 1.00 95.12 73 SER A C 1
ATOM 567 O O . SER A 1 73 ? 4.266 -7.716 -9.987 1.00 95.12 73 SER A O 1
ATOM 569 N N . PHE A 1 74 ? 4.290 -5.957 -8.569 1.00 93.88 74 PHE A N 1
ATOM 570 C CA . PHE A 1 74 ? 2.872 -6.046 -8.218 1.00 93.88 74 PHE A CA 1
ATOM 571 C C . PHE A 1 74 ? 1.976 -5.880 -9.436 1.00 93.88 74 PHE A C 1
ATOM 573 O O . PHE A 1 74 ? 1.099 -6.713 -9.666 1.00 93.88 74 PHE A O 1
ATOM 580 N N . MET A 1 75 ? 2.212 -4.843 -10.240 1.00 95.88 75 MET A N 1
ATOM 581 C CA . MET A 1 75 ? 1.372 -4.594 -11.406 1.00 95.88 75 MET A CA 1
ATOM 582 C C . MET A 1 75 ? 1.548 -5.677 -12.478 1.00 95.88 75 MET A C 1
ATOM 584 O O . MET A 1 75 ? 0.563 -6.125 -13.049 1.00 95.88 75 MET A O 1
ATOM 588 N N . LEU A 1 76 ? 2.764 -6.199 -12.682 1.00 97.12 76 LEU A N 1
ATOM 589 C CA . LEU A 1 76 ? 3.004 -7.339 -13.578 1.00 97.12 76 LEU A CA 1
ATOM 590 C C . LEU A 1 76 ? 2.246 -8.610 -13.161 1.00 97.12 76 LEU A C 1
ATOM 592 O O . LEU A 1 76 ? 1.919 -9.423 -14.027 1.00 97.12 76 LEU A O 1
ATOM 596 N N . TYR A 1 77 ? 2.006 -8.802 -11.860 1.00 97.50 77 TYR A N 1
ATOM 597 C CA . TYR A 1 77 ? 1.193 -9.900 -11.335 1.00 97.50 77 TYR A CA 1
ATOM 598 C C . TYR A 1 77 ? -0.313 -9.633 -11.469 1.00 97.50 77 TYR A C 1
ATOM 600 O O . TYR A 1 77 ? -1.045 -10.512 -11.918 1.00 97.50 77 TYR A O 1
ATOM 608 N N . LEU A 1 78 ? -0.770 -8.435 -11.093 1.00 96.25 78 LEU A N 1
ATOM 609 C CA . LEU A 1 78 ? -2.191 -8.073 -11.070 1.00 96.25 78 LEU A CA 1
ATOM 610 C C . LEU A 1 78 ? -2.770 -7.874 -12.471 1.00 96.25 78 LEU A C 1
ATOM 612 O O . LEU A 1 78 ? -3.821 -8.424 -12.793 1.00 96.25 78 LEU A O 1
ATOM 616 N N . ASP A 1 79 ? -2.087 -7.082 -13.291 1.00 97.19 79 ASP A N 1
ATOM 617 C CA . ASP A 1 79 ? -2.469 -6.815 -14.669 1.00 97.19 79 ASP A CA 1
ATOM 618 C C . ASP A 1 79 ? -1.250 -6.392 -15.495 1.00 97.19 79 ASP A C 1
ATOM 620 O O . ASP A 1 79 ? -0.880 -5.219 -15.606 1.00 97.19 79 ASP A O 1
ATOM 624 N N . LYS A 1 80 ? -0.642 -7.385 -16.147 1.00 95.31 80 LYS A N 1
ATOM 625 C CA . LYS A 1 80 ? 0.503 -7.175 -17.033 1.00 95.31 80 LYS A CA 1
ATOM 626 C C . LYS A 1 80 ? 0.207 -6.191 -18.173 1.00 95.31 80 LYS A C 1
ATOM 628 O O . LYS A 1 80 ? 1.145 -5.584 -18.682 1.00 95.31 80 LYS A O 1
ATOM 633 N N . SER A 1 81 ? -1.050 -6.024 -18.593 1.00 96.75 81 SER A N 1
ATOM 634 C CA . SER A 1 81 ? -1.393 -5.129 -19.709 1.00 96.75 81 SER A CA 1
ATOM 635 C C . SER A 1 81 ? -1.209 -3.644 -19.377 1.00 96.75 81 SER A C 1
ATOM 637 O O . SER A 1 81 ? -1.092 -2.825 -20.287 1.00 96.75 81 SER A O 1
ATOM 639 N N . LEU A 1 82 ? -1.122 -3.304 -18.087 1.00 96.31 82 LEU A N 1
ATOM 640 C CA . LEU A 1 82 ? -0.916 -1.939 -17.604 1.00 96.31 82 LEU A CA 1
ATOM 641 C C . LEU A 1 82 ? 0.566 -1.558 -17.474 1.00 96.31 82 LEU A C 1
ATOM 643 O O . LEU A 1 82 ? 0.875 -0.398 -17.200 1.00 96.31 82 LEU A O 1
ATOM 647 N N . VAL A 1 83 ? 1.483 -2.509 -17.682 1.00 96.06 83 VAL A N 1
ATOM 648 C CA . VAL A 1 83 ? 2.931 -2.290 -17.587 1.00 96.06 83 VAL A CA 1
ATOM 649 C C . VAL A 1 83 ? 3.570 -2.441 -18.958 1.00 96.06 83 VAL A C 1
ATOM 651 O O . VAL A 1 83 ? 3.615 -3.531 -19.528 1.00 96.06 83 VAL A O 1
ATOM 654 N N . ASP A 1 84 ? 4.146 -1.352 -19.457 1.00 95.50 84 ASP A N 1
ATOM 655 C CA . ASP A 1 84 ? 4.948 -1.364 -20.675 1.00 95.50 84 ASP A CA 1
ATOM 656 C C . ASP A 1 84 ? 6.417 -1.075 -20.351 1.00 95.50 84 ASP A C 1
ATOM 658 O O . ASP A 1 84 ? 6.851 0.075 -20.262 1.00 95.50 84 ASP A O 1
ATOM 662 N N . MET A 1 85 ? 7.184 -2.155 -20.198 1.00 94.19 85 MET A N 1
ATOM 663 C CA . MET A 1 85 ? 8.617 -2.106 -19.892 1.00 94.19 85 MET A CA 1
ATOM 664 C C . MET A 1 85 ? 9.443 -1.461 -21.013 1.00 94.19 85 MET A C 1
ATOM 666 O O . MET A 1 85 ? 10.553 -1.005 -20.763 1.00 94.19 85 MET A O 1
ATOM 670 N N . THR A 1 86 ? 8.921 -1.382 -22.244 1.00 95.19 86 THR A N 1
ATOM 671 C CA . THR A 1 86 ? 9.654 -0.787 -23.377 1.00 95.19 86 THR A CA 1
ATOM 672 C C . THR A 1 86 ? 9.723 0.739 -23.309 1.00 95.19 86 THR A C 1
ATOM 674 O O . THR A 1 86 ? 10.494 1.359 -24.040 1.00 95.19 86 THR A O 1
ATOM 677 N N . ARG A 1 87 ? 8.936 1.354 -22.417 1.00 93.81 87 ARG A N 1
ATOM 678 C CA . ARG A 1 87 ? 8.888 2.806 -22.200 1.00 93.81 87 ARG A CA 1
ATOM 679 C C . ARG A 1 87 ? 9.879 3.301 -21.150 1.00 93.81 87 ARG A C 1
ATOM 681 O O . ARG A 1 87 ? 9.929 4.504 -20.908 1.00 93.81 87 ARG A O 1
ATOM 688 N N . ILE A 1 88 ? 10.637 2.399 -20.526 1.00 93.56 88 ILE A N 1
ATOM 689 C CA . ILE A 1 88 ? 11.684 2.747 -19.566 1.00 93.56 88 ILE A CA 1
ATOM 690 C C . ILE A 1 88 ? 12.829 3.435 -20.315 1.00 93.56 88 ILE A C 1
ATOM 692 O O . ILE A 1 88 ? 13.413 2.872 -21.239 1.00 93.56 88 ILE A O 1
ATOM 696 N N . GLY A 1 89 ? 13.156 4.659 -19.909 1.00 92.56 89 GLY A N 1
ATOM 697 C CA . GLY A 1 89 ? 14.275 5.422 -20.455 1.00 92.56 89 GLY A CA 1
ATOM 698 C C . GLY A 1 89 ? 14.978 6.275 -19.403 1.00 92.56 89 GLY A C 1
ATOM 699 O O . GLY A 1 89 ? 14.561 6.355 -18.248 1.00 92.56 89 GLY A O 1
ATOM 700 N N . GLU A 1 90 ? 16.048 6.963 -19.809 1.00 92.12 90 GLU A N 1
ATOM 701 C CA . GLU A 1 90 ? 16.892 7.768 -18.907 1.00 92.12 90 GLU A CA 1
ATOM 702 C C . GLU A 1 90 ? 16.116 8.834 -18.118 1.00 92.12 90 GLU A C 1
ATOM 704 O O . GLU A 1 90 ? 16.462 9.149 -16.980 1.00 92.12 90 GLU A O 1
ATOM 709 N N . ILE A 1 91 ? 15.053 9.394 -18.708 1.00 92.06 91 ILE A N 1
ATOM 710 C CA . ILE A 1 91 ? 14.187 10.369 -18.036 1.00 92.06 91 ILE A CA 1
ATOM 711 C C . ILE A 1 91 ? 13.554 9.764 -16.775 1.00 92.06 91 ILE A C 1
ATOM 713 O O . ILE A 1 91 ? 13.587 10.392 -15.723 1.00 92.06 91 ILE A O 1
ATOM 717 N N . ASN A 1 92 ? 13.098 8.510 -16.841 1.00 91.94 92 ASN A N 1
ATOM 718 C CA . ASN A 1 92 ? 12.451 7.829 -15.724 1.00 91.94 92 ASN A CA 1
ATOM 719 C C . ASN A 1 92 ? 13.432 7.561 -14.579 1.00 91.94 92 ASN A C 1
ATOM 721 O O . ASN A 1 92 ? 13.090 7.757 -13.417 1.00 91.94 92 ASN A O 1
ATOM 725 N N . TYR A 1 93 ? 14.673 7.191 -14.904 1.00 91.44 93 TYR A N 1
ATOM 726 C CA . TYR A 1 93 ? 15.730 7.015 -13.908 1.00 91.44 93 TYR A CA 1
ATOM 727 C C . TYR A 1 93 ? 15.977 8.293 -13.097 1.00 91.44 93 TYR A C 1
ATOM 729 O O . TYR A 1 93 ? 16.163 8.226 -11.881 1.00 91.44 93 TYR A O 1
ATOM 737 N N . ARG A 1 94 ? 15.936 9.463 -13.750 1.00 89.00 94 ARG A N 1
ATOM 738 C CA . ARG A 1 94 ? 16.079 10.760 -13.071 1.00 89.00 94 ARG A CA 1
ATOM 739 C C . ARG A 1 94 ? 14.846 11.125 -12.251 1.00 89.00 94 ARG A C 1
ATOM 741 O O . ARG A 1 94 ? 15.003 11.544 -11.108 1.00 89.00 94 ARG A O 1
ATOM 748 N N . ASP A 1 95 ? 13.657 10.946 -12.815 1.00 89.19 95 ASP A N 1
ATOM 749 C CA . ASP A 1 95 ? 12.398 11.373 -12.195 1.00 89.19 95 ASP A CA 1
ATOM 750 C C . ASP A 1 95 ? 12.031 10.522 -10.971 1.00 89.19 95 ASP A C 1
ATOM 752 O O . ASP A 1 95 ? 11.528 11.042 -9.976 1.00 89.19 95 ASP A O 1
ATOM 756 N N . HIS A 1 96 ? 12.320 9.220 -11.018 1.00 86.50 96 HIS A N 1
ATOM 757 C CA . HIS A 1 96 ? 11.966 8.272 -9.959 1.00 86.50 96 HIS A CA 1
ATOM 758 C C . HIS A 1 96 ? 13.149 7.881 -9.061 1.00 86.50 96 HIS A C 1
ATOM 760 O O . HIS A 1 96 ? 12.976 7.140 -8.092 1.00 86.50 96 HIS A O 1
ATOM 766 N N . GLY A 1 97 ? 14.358 8.373 -9.357 1.00 86.81 97 GLY A N 1
ATOM 767 C CA . GLY A 1 97 ? 15.559 8.088 -8.570 1.00 86.81 97 GLY A CA 1
ATOM 768 C C . GLY A 1 97 ? 15.969 6.613 -8.588 1.00 86.81 97 GLY A C 1
ATOM 769 O O . GLY A 1 97 ? 16.536 6.121 -7.606 1.00 86.81 97 GLY A O 1
ATOM 770 N N . TRP A 1 98 ? 15.663 5.897 -9.675 1.00 90.81 98 TRP A N 1
ATOM 771 C CA . TRP A 1 98 ? 16.026 4.492 -9.824 1.00 90.81 98 TRP A CA 1
ATOM 772 C C . TRP A 1 98 ? 17.546 4.309 -9.873 1.00 90.81 98 TRP A C 1
ATOM 774 O O . TRP A 1 98 ? 18.295 5.092 -10.458 1.00 90.81 98 TRP A O 1
ATOM 784 N N . LYS A 1 99 ? 17.992 3.226 -9.254 1.00 86.88 99 LYS A N 1
ATOM 785 C CA . LYS A 1 99 ? 19.344 2.670 -9.245 1.00 86.88 99 LYS A CA 1
ATOM 786 C C . LYS A 1 99 ? 19.217 1.182 -9.550 1.00 86.88 99 LYS A C 1
ATOM 788 O O . LYS A 1 99 ? 18.122 0.631 -9.485 1.00 86.88 99 LYS A O 1
ATOM 793 N N . GLU A 1 100 ? 20.328 0.500 -9.810 1.00 81.50 100 GLU A N 1
ATOM 794 C CA . GLU A 1 100 ? 20.291 -0.948 -10.069 1.00 81.50 100 GLU A CA 1
ATOM 795 C C . GLU A 1 100 ? 19.525 -1.723 -8.982 1.00 81.50 100 GLU A C 1
ATOM 797 O O . GLU A 1 100 ? 18.739 -2.606 -9.294 1.00 81.50 100 GLU A O 1
ATOM 802 N N . SER A 1 101 ? 19.653 -1.338 -7.710 1.00 82.69 101 SER A N 1
ATOM 803 C CA . SER A 1 101 ? 18.987 -2.023 -6.595 1.00 82.69 101 SER A CA 1
ATOM 804 C C . SER A 1 101 ? 17.455 -1.912 -6.570 1.00 82.69 101 SER A C 1
ATOM 806 O O . SER A 1 101 ? 16.820 -2.726 -5.911 1.00 82.69 101 SER A O 1
ATOM 808 N N . ASN A 1 102 ? 16.855 -0.912 -7.225 1.00 87.31 102 ASN A N 1
ATOM 809 C CA . ASN A 1 102 ? 15.399 -0.695 -7.242 1.00 87.31 102 ASN A CA 1
ATOM 810 C C . ASN A 1 102 ? 14.838 -0.466 -8.655 1.00 87.31 102 ASN A C 1
ATOM 812 O O . ASN A 1 102 ? 13.705 -0.006 -8.795 1.00 87.31 102 ASN A O 1
ATOM 816 N N . SER A 1 103 ? 15.615 -0.780 -9.696 1.00 92.44 103 SER A N 1
ATOM 817 C CA . SER A 1 103 ? 15.183 -0.609 -11.080 1.00 92.44 103 SER A CA 1
ATOM 818 C C . SER A 1 103 ? 13.994 -1.527 -11.391 1.00 92.44 103 SER A C 1
ATOM 820 O O . SER A 1 103 ? 14.049 -2.727 -11.090 1.00 92.44 103 SER A O 1
ATOM 822 N N . PRO A 1 104 ? 12.937 -1.010 -12.042 1.00 94.25 104 PRO A N 1
ATOM 823 C CA . PRO A 1 104 ? 11.803 -1.824 -12.464 1.00 94.25 104 PRO A CA 1
ATOM 824 C C . PRO A 1 104 ? 12.198 -2.921 -13.458 1.00 94.25 104 PRO A C 1
ATOM 826 O O . PRO A 1 104 ? 11.462 -3.889 -13.606 1.00 94.25 104 PRO A O 1
ATOM 829 N N . GLU A 1 105 ? 13.364 -2.844 -14.104 1.00 94.88 105 GLU A N 1
ATOM 830 C CA . GLU A 1 105 ? 13.846 -3.880 -15.032 1.00 94.88 105 GLU A CA 1
ATOM 831 C C . GLU A 1 105 ? 14.094 -5.238 -14.352 1.00 94.88 105 GLU A C 1
ATOM 833 O O . GLU A 1 105 ? 14.054 -6.275 -15.013 1.00 94.88 105 GLU A O 1
ATOM 838 N N . PHE A 1 106 ? 14.273 -5.260 -13.027 1.00 94.12 106 PHE A N 1
ATOM 839 C CA . PHE A 1 106 ? 14.356 -6.496 -12.240 1.00 94.12 106 PHE A CA 1
ATOM 840 C C . PHE A 1 106 ? 12.982 -7.030 -11.798 1.00 94.12 106 PHE A C 1
ATOM 842 O O . PHE A 1 106 ? 12.902 -8.052 -11.107 1.00 94.12 106 PHE A O 1
ATOM 849 N N . ALA A 1 107 ? 11.892 -6.350 -12.164 1.00 95.19 107 ALA A N 1
ATOM 850 C CA . ALA A 1 107 ? 10.548 -6.722 -11.757 1.00 95.19 107 ALA A CA 1
ATOM 851 C C . ALA A 1 107 ? 10.071 -7.999 -12.450 1.00 95.19 107 ALA A C 1
ATOM 853 O O . ALA A 1 107 ? 10.296 -8.230 -13.639 1.00 95.19 107 ALA A O 1
ATOM 854 N N . THR A 1 108 ? 9.350 -8.836 -11.705 1.00 96.56 108 THR A N 1
ATOM 855 C CA . THR A 1 108 ? 8.738 -10.051 -12.251 1.00 96.56 108 THR A CA 1
ATOM 856 C C . THR A 1 108 ? 7.365 -10.279 -11.639 1.00 96.56 108 THR A C 1
ATOM 858 O O . THR A 1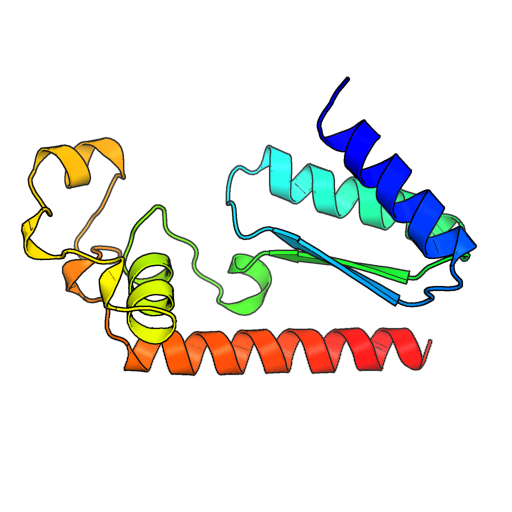 108 ? 7.159 -10.026 -10.453 1.00 96.56 108 THR A O 1
ATOM 861 N N . ALA A 1 109 ? 6.443 -10.858 -12.414 1.00 97.50 109 ALA A N 1
ATOM 862 C CA . ALA A 1 109 ? 5.134 -11.263 -11.897 1.00 97.50 109 ALA A CA 1
ATOM 863 C C . ALA A 1 109 ? 5.260 -12.234 -10.707 1.00 97.50 109 ALA A C 1
ATOM 865 O O . ALA A 1 109 ? 4.520 -12.126 -9.739 1.00 97.50 109 ALA A O 1
ATOM 866 N N . ARG A 1 110 ? 6.260 -13.129 -10.720 1.00 97.75 110 ARG A N 1
ATOM 867 C CA . ARG A 1 110 ? 6.522 -14.050 -9.601 1.00 97.75 110 ARG A CA 1
ATOM 868 C C . ARG A 1 110 ? 6.909 -13.319 -8.312 1.00 97.75 110 ARG A C 1
ATOM 870 O O . ARG A 1 110 ? 6.520 -13.749 -7.231 1.00 97.75 110 ARG A O 1
ATOM 877 N N . LYS A 1 111 ? 7.686 -12.232 -8.400 1.00 94.81 111 LYS A N 1
ATOM 878 C CA . LYS A 1 111 ? 7.974 -11.393 -7.227 1.00 94.81 111 LYS A CA 1
ATOM 879 C C . LYS A 1 111 ? 6.680 -10.759 -6.705 1.00 94.81 111 LYS A C 1
ATOM 881 O O . LYS A 1 111 ? 6.416 -10.867 -5.515 1.00 94.81 111 LYS A O 1
ATOM 886 N N . GLY A 1 112 ? 5.859 -10.194 -7.594 1.00 95.00 112 GLY A N 1
ATOM 887 C CA . GLY A 1 112 ? 4.579 -9.577 -7.230 1.00 95.00 112 GLY A CA 1
ATOM 888 C C . GLY A 1 112 ? 3.600 -10.547 -6.570 1.00 95.00 112 GLY A C 1
ATOM 889 O O . GLY A 1 112 ? 2.978 -10.204 -5.571 1.00 95.00 112 GLY A O 1
ATOM 890 N N . GLU A 1 113 ? 3.515 -11.779 -7.073 1.00 97.50 113 GLU A N 1
ATOM 891 C CA . GLU A 1 113 ? 2.719 -12.852 -6.468 1.00 97.50 113 GLU A CA 1
ATOM 892 C C . GLU A 1 113 ? 3.191 -13.164 -5.040 1.00 97.50 113 GLU A C 1
ATOM 894 O O . GLU A 1 113 ? 2.393 -13.173 -4.100 1.00 97.50 113 GLU A O 1
ATOM 899 N N . ASN A 1 114 ? 4.500 -13.364 -4.856 1.00 95.25 114 ASN A N 1
ATOM 900 C CA . ASN A 1 114 ? 5.083 -13.653 -3.545 1.00 95.25 114 ASN A CA 1
ATOM 901 C C . ASN A 1 114 ? 4.849 -12.512 -2.545 1.00 95.25 114 ASN A C 1
ATOM 903 O O . ASN A 1 114 ? 4.515 -12.766 -1.386 1.00 95.25 114 ASN A O 1
ATOM 907 N N . ASP A 1 115 ? 5.011 -11.264 -2.984 1.00 92.81 115 ASP A N 1
ATOM 908 C CA . ASP A 1 115 ? 4.804 -10.089 -2.139 1.00 92.81 115 ASP A CA 1
ATOM 909 C C . ASP A 1 115 ? 3.317 -9.894 -1.802 1.00 92.81 115 ASP A C 1
ATOM 911 O O . ASP A 1 115 ? 2.983 -9.565 -0.664 1.00 92.81 115 ASP A O 1
ATOM 915 N N . MET A 1 116 ? 2.404 -10.209 -2.728 1.00 92.94 116 MET A N 1
ATOM 916 C CA . MET A 1 116 ? 0.959 -10.195 -2.470 1.00 92.94 116 MET A CA 1
ATOM 917 C C . MET A 1 116 ? 0.563 -11.235 -1.418 1.00 92.94 116 MET A C 1
ATOM 919 O O . MET A 1 116 ? -0.207 -10.936 -0.506 1.00 92.94 116 MET A O 1
ATOM 923 N N . ILE A 1 117 ? 1.119 -12.448 -1.501 1.00 94.50 117 ILE A N 1
ATOM 924 C CA . ILE A 1 117 ? 0.882 -13.498 -0.500 1.00 94.50 117 ILE A CA 1
ATOM 925 C C . ILE A 1 117 ? 1.336 -13.027 0.887 1.00 94.50 117 ILE A C 1
ATOM 927 O O . ILE A 1 117 ? 0.589 -13.181 1.855 1.00 94.50 117 ILE A O 1
ATOM 931 N N . ARG A 1 118 ? 2.522 -12.414 0.987 1.00 92.69 118 ARG A N 1
ATOM 932 C CA . ARG A 1 118 ? 3.036 -11.857 2.251 1.00 92.69 118 ARG A CA 1
ATOM 933 C C . ARG A 1 118 ? 2.116 -10.772 2.806 1.00 92.69 118 ARG A C 1
ATOM 935 O O . ARG A 1 118 ? 1.806 -10.797 3.994 1.00 92.69 118 ARG A O 1
ATOM 942 N N . LEU A 1 119 ? 1.635 -9.876 1.946 1.00 91.38 119 LEU A N 1
ATOM 943 C CA . LEU A 1 119 ? 0.726 -8.788 2.309 1.00 91.38 119 LEU A CA 1
ATOM 944 C C . LEU A 1 119 ? -0.618 -9.304 2.833 1.00 91.38 119 LEU A C 1
ATOM 946 O O . LEU A 1 119 ? -1.085 -8.865 3.885 1.00 91.38 119 LEU A O 1
ATOM 950 N N . ILE A 1 120 ? -1.202 -10.304 2.171 1.00 92.38 120 ILE A N 1
ATOM 951 C CA . ILE A 1 120 ? -2.431 -10.961 2.638 1.00 92.38 120 ILE A CA 1
ATOM 952 C C . ILE A 1 120 ? -2.203 -11.645 3.993 1.00 92.38 120 ILE A C 1
ATOM 954 O O . ILE A 1 120 ? -3.015 -11.484 4.904 1.00 92.38 120 ILE A O 1
ATOM 958 N N . GLN A 1 121 ? -1.098 -12.380 4.151 1.00 93.31 121 GLN A N 1
ATOM 959 C CA . GLN A 1 121 ? -0.764 -13.067 5.405 1.00 93.31 121 GLN A CA 1
ATOM 960 C C . GLN A 1 121 ? -0.549 -12.087 6.563 1.00 93.31 121 GLN A C 1
ATOM 962 O O . GLN A 1 121 ? -1.030 -12.328 7.672 1.00 93.31 121 GLN A O 1
ATOM 967 N N . TYR A 1 122 ? 0.131 -10.970 6.301 1.00 91.69 122 TYR A N 1
ATOM 968 C CA . TYR A 1 122 ? 0.306 -9.894 7.269 1.00 91.69 122 TYR A CA 1
ATOM 969 C C . TYR A 1 122 ? -1.053 -9.364 7.737 1.00 91.69 122 TYR A C 1
ATOM 971 O O . TYR A 1 122 ? -1.324 -9.342 8.940 1.00 91.69 122 TYR A O 1
ATOM 979 N N . PHE A 1 123 ? -1.946 -9.010 6.807 1.00 91.31 123 PHE A N 1
ATOM 980 C CA . PHE A 1 123 ? -3.261 -8.484 7.168 1.00 91.31 123 PHE A CA 1
ATOM 981 C C . PHE A 1 123 ? -4.143 -9.496 7.889 1.00 91.31 123 PHE A C 1
ATOM 983 O O . PHE A 1 123 ? -4.751 -9.133 8.894 1.00 91.31 123 PHE A O 1
ATOM 990 N N . ASP A 1 124 ? -4.180 -10.753 7.447 1.00 93.19 124 ASP A N 1
ATOM 991 C CA . ASP A 1 124 ? -4.944 -11.802 8.130 1.00 93.19 124 ASP A CA 1
ATOM 992 C C . ASP A 1 124 ? -4.460 -11.985 9.579 1.00 93.19 124 ASP A C 1
ATOM 994 O O . ASP A 1 124 ? -5.275 -12.013 10.506 1.00 93.19 124 ASP A O 1
ATOM 998 N N . SER A 1 125 ? -3.140 -11.999 9.806 1.00 92.56 125 SER A N 1
ATOM 999 C CA . SER A 1 125 ? -2.577 -12.082 11.159 1.00 92.56 125 SER A CA 1
ATOM 1000 C C . SER A 1 125 ? -2.997 -10.893 12.026 1.00 92.56 125 SER A C 1
ATOM 1002 O O . SER A 1 125 ? -3.498 -11.083 13.138 1.00 92.56 125 SER A O 1
ATOM 1004 N N . ARG A 1 126 ? -2.849 -9.664 11.511 1.00 91.50 126 ARG A N 1
ATOM 1005 C CA . ARG A 1 126 ? -3.200 -8.438 12.246 1.00 91.50 126 ARG A CA 1
ATOM 1006 C C . ARG A 1 126 ? -4.694 -8.372 12.545 1.00 91.50 126 ARG A C 1
ATOM 1008 O O . ARG A 1 126 ? -5.074 -8.113 13.681 1.00 91.50 126 ARG A O 1
ATOM 1015 N N . ILE A 1 127 ? -5.554 -8.669 11.575 1.00 92.25 127 ILE A N 1
ATOM 1016 C CA . ILE A 1 127 ? -7.009 -8.677 11.779 1.00 92.25 127 ILE A CA 1
ATOM 1017 C C . ILE A 1 127 ? -7.388 -9.681 12.875 1.00 92.25 127 ILE A C 1
ATOM 1019 O O . ILE A 1 127 ? -8.135 -9.332 13.789 1.00 92.25 127 ILE A O 1
ATOM 1023 N N . ARG A 1 128 ? -6.831 -10.900 12.850 1.00 92.31 128 ARG A N 1
ATOM 1024 C CA . ARG A 1 128 ? -7.097 -11.917 13.885 1.00 92.31 128 ARG A CA 1
ATOM 1025 C C . ARG A 1 128 ? -6.650 -11.490 15.279 1.00 92.31 128 ARG A C 1
ATOM 1027 O O . ARG A 1 128 ? -7.300 -11.869 16.249 1.00 92.31 128 ARG A O 1
ATOM 1034 N N . GLU A 1 129 ? -5.551 -10.750 15.405 1.00 90.94 129 GLU A N 1
ATOM 1035 C CA . GLU A 1 129 ? -5.111 -10.200 16.693 1.00 90.94 129 GLU A CA 1
ATOM 1036 C C . GLU A 1 129 ? -6.150 -9.239 17.273 1.00 90.94 129 GLU A C 1
ATOM 1038 O O . GLU A 1 129 ? -6.549 -9.412 18.422 1.00 90.94 129 GLU A O 1
ATOM 1043 N N . TYR A 1 130 ? -6.650 -8.307 16.460 1.00 87.62 130 TYR A N 1
ATOM 1044 C CA . TYR A 1 130 ? -7.651 -7.326 16.889 1.00 87.62 130 TYR A CA 1
ATOM 1045 C C . TYR A 1 130 ? -9.049 -7.918 17.092 1.00 87.62 130 TYR A C 1
ATOM 1047 O O . TYR A 1 130 ? -9.815 -7.415 17.902 1.00 87.62 130 TYR A O 1
ATOM 1055 N N . MET A 1 131 ? -9.401 -9.004 16.401 1.00 85.88 131 MET A N 1
ATOM 1056 C CA . MET A 1 131 ? -10.669 -9.702 16.657 1.00 85.88 131 MET A CA 1
ATOM 1057 C C . MET A 1 131 ? -10.677 -10.489 17.977 1.00 85.88 131 MET A C 1
ATOM 1059 O O . MET A 1 131 ? -11.746 -10.893 18.430 1.00 85.88 131 MET A O 1
ATOM 1063 N N . ARG A 1 132 ? -9.505 -10.759 18.570 1.00 85.12 132 ARG A N 1
ATOM 1064 C CA . ARG A 1 132 ? -9.376 -11.477 19.851 1.00 85.12 132 ARG A CA 1
ATOM 1065 C C . ARG A 1 132 ? -9.269 -10.552 21.067 1.00 85.12 132 ARG A C 1
ATOM 1067 O O . ARG A 1 132 ? -9.401 -11.054 22.181 1.00 85.12 132 ARG A O 1
ATOM 1074 N N . SER A 1 133 ? -8.974 -9.268 20.862 1.00 69.00 133 SER A N 1
ATOM 1075 C CA . SER A 1 133 ? -8.863 -8.240 21.911 1.00 69.00 133 SER A CA 1
ATOM 1076 C C . SER A 1 133 ? -10.209 -7.616 22.243 1.00 69.00 133 SER A C 1
ATOM 1078 O O . SER A 1 133 ? -10.450 -7.369 23.443 1.00 69.00 133 SER A O 1
#

Radius of gyration: 17.38 Å; chains: 1; bounding box: 43×34×45 Å

Sequence (133 aa):
QTTKDHIREIIDQMIIMGIKVLVLFSGHYPECQRDMVKEIAAEYNNKRTISIIPATDIDCLGEGDHAGVCETSFMLYLDKSLVDMTRIGEINYRDHGWKESNSPEFATARKGENDMIRLIQYFDSRIREYMRS

pLDDT: mean 89.85, std 7.37, range [54.59, 97.75]